Protein AF-A0A9E5NCC5-F1 (afdb_monomer_lite)

pLDDT: mean 87.46, std 14.11, range [35.31, 96.88]

Secondary structure (DSSP, 8-state):
--SS--SS---HHHHHHHHHHHHHHHHHHHHHHHHHHHHH-S---S--EEEEEETTEEEEEETTEEEEEEGGG--HHHHHHHHHS--

Radius of gyration: 14.02 Å; chains: 1; bounding box: 38×27×29 Å

Sequence (87 aa):
MVDYKAKMDMSREMAEMTAQFCATVTMMFNTLAGGYTQLSEMKWVPQQGWAYSGGEWTVAIGGNRGVF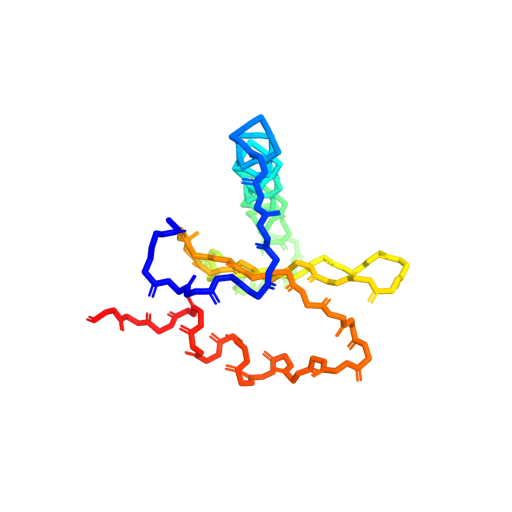VETAKADFNKLFEILVSPR

Structure (mmCIF, N/CA/C/O backbone):
data_AF-A0A9E5NCC5-F1
#
_entry.id   AF-A0A9E5NCC5-F1
#
loop_
_atom_site.group_PDB
_atom_site.id
_atom_site.type_symbol
_atom_site.label_atom_id
_atom_site.label_alt_id
_atom_site.label_comp_id
_atom_site.label_asym_id
_atom_site.label_entity_id
_atom_site.label_seq_id
_atom_site.pdbx_PDB_ins_code
_atom_site.Cartn_x
_atom_site.Cartn_y
_atom_site.Cartn_z
_atom_site.occupancy
_atom_site.B_iso_or_equiv
_atom_site.auth_seq_id
_atom_site.auth_comp_id
_atom_site.auth_asym_id
_atom_site.auth_atom_id
_atom_site.pdbx_PDB_model_num
ATOM 1 N N . MET A 1 1 ? -15.552 2.578 -4.258 1.00 39.56 1 MET A N 1
ATOM 2 C CA . MET A 1 1 ? -15.311 1.969 -2.933 1.00 39.56 1 MET A CA 1
ATOM 3 C C . MET A 1 1 ? -16.649 1.745 -2.202 1.00 39.56 1 MET A C 1
ATOM 5 O O . MET A 1 1 ? -16.772 2.118 -1.050 1.00 39.56 1 MET A O 1
ATOM 9 N N . VAL A 1 2 ? -17.669 1.182 -2.879 1.00 35.31 2 VAL A N 1
ATOM 10 C CA . VAL A 1 2 ? -19.078 1.214 -2.406 1.00 35.31 2 VAL A CA 1
ATOM 11 C C . VAL A 1 2 ? -19.631 -0.168 -2.002 1.00 35.31 2 VAL A C 1
ATOM 13 O O . VAL A 1 2 ? -20.618 -0.227 -1.288 1.00 35.31 2 VAL A O 1
ATOM 16 N N . ASP A 1 3 ? -18.958 -1.279 -2.330 1.00 37.31 3 ASP A N 1
ATOM 17 C CA . ASP A 1 3 ? -19.503 -2.637 -2.095 1.00 37.31 3 ASP A CA 1
ATOM 18 C C . ASP A 1 3 ? -18.767 -3.477 -1.037 1.00 37.31 3 ASP A C 1
ATOM 20 O O . ASP A 1 3 ? -18.956 -4.688 -0.947 1.00 37.31 3 ASP A O 1
ATOM 24 N N . TYR A 1 4 ? -17.937 -2.863 -0.195 1.00 44.31 4 TYR A N 1
ATOM 25 C CA . TYR A 1 4 ? -17.405 -3.533 0.993 1.00 44.31 4 TYR A CA 1
ATOM 26 C C . TYR A 1 4 ? -17.871 -2.748 2.210 1.00 44.31 4 TYR A C 1
ATOM 28 O O . TYR A 1 4 ? -17.504 -1.584 2.354 1.00 44.31 4 TYR A O 1
ATOM 36 N N . LYS A 1 5 ? -18.727 -3.356 3.046 1.00 47.91 5 LYS A N 1
ATOM 37 C CA . LYS A 1 5 ? -19.237 -2.743 4.281 1.00 47.91 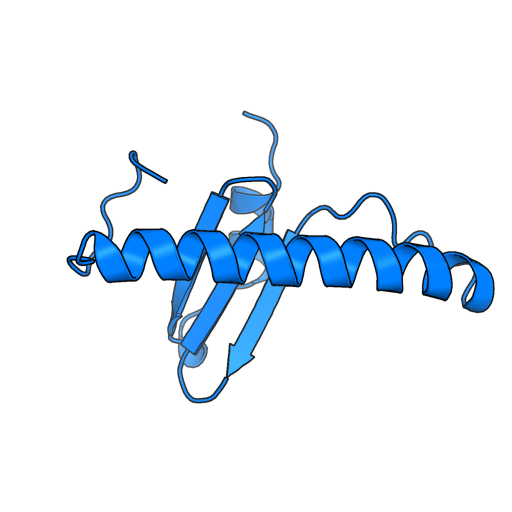5 LYS A CA 1
ATOM 38 C C . LYS A 1 5 ? -18.046 -2.349 5.155 1.00 47.91 5 LYS A C 1
ATOM 40 O O . LYS A 1 5 ? -17.469 -3.197 5.837 1.00 47.91 5 LYS A O 1
ATOM 45 N N . ALA A 1 6 ? -17.657 -1.079 5.111 1.00 54.97 6 ALA A N 1
ATOM 46 C CA . ALA A 1 6 ? -16.705 -0.534 6.057 1.00 54.97 6 ALA A CA 1
ATOM 47 C C . ALA A 1 6 ? -17.293 -0.733 7.462 1.00 54.97 6 ALA A C 1
ATOM 49 O O . ALA A 1 6 ? -18.468 -0.461 7.697 1.00 54.97 6 ALA A O 1
ATOM 50 N N . LYS A 1 7 ? -16.494 -1.259 8.397 1.00 61.50 7 LYS A N 1
ATOM 51 C CA . LYS A 1 7 ? -16.917 -1.389 9.803 1.00 61.50 7 LYS A CA 1
ATOM 52 C C . LYS A 1 7 ? -16.998 -0.034 10.515 1.00 61.50 7 LYS A C 1
ATOM 54 O O . LYS A 1 7 ? -17.499 0.029 11.631 1.00 61.50 7 LYS A O 1
ATOM 59 N N . MET A 1 8 ? -16.489 1.017 9.879 1.00 64.25 8 MET A N 1
ATOM 60 C CA . MET A 1 8 ? -16.537 2.393 10.346 1.00 64.25 8 MET A CA 1
ATOM 61 C C . MET A 1 8 ? -17.310 3.226 9.338 1.00 64.25 8 MET A C 1
ATOM 63 O O . MET A 1 8 ? -17.100 3.093 8.132 1.00 64.25 8 MET A O 1
ATOM 67 N N . ASP A 1 9 ? -18.182 4.081 9.853 1.00 73.25 9 ASP A N 1
ATOM 68 C CA . ASP A 1 9 ? -18.857 5.079 9.041 1.00 73.25 9 ASP A CA 1
ATOM 69 C C . ASP A 1 9 ? -17.839 6.159 8.648 1.00 73.25 9 ASP A C 1
ATOM 71 O O . ASP A 1 9 ? -17.096 6.660 9.497 1.00 73.25 9 ASP A O 1
ATOM 75 N N . MET A 1 10 ? -17.760 6.486 7.360 1.00 78.75 10 MET A N 1
ATOM 76 C CA . MET A 1 10 ? -16.908 7.565 6.858 1.00 78.75 10 MET A CA 1
ATOM 77 C C . MET A 1 10 ? -17.803 8.715 6.423 1.00 78.75 10 MET A C 1
ATOM 79 O O . MET A 1 10 ? -18.682 8.535 5.579 1.00 78.75 10 MET A O 1
ATOM 83 N N . SER A 1 11 ? -17.552 9.917 6.951 1.00 88.25 11 SER A N 1
ATOM 84 C CA . SER A 1 11 ? -18.217 11.109 6.428 1.00 88.25 11 SER A CA 1
ATOM 85 C C . SER A 1 11 ? -17.875 11.288 4.946 1.00 88.25 11 SER A C 1
ATOM 87 O O . SER A 1 11 ? -16.813 10.871 4.475 1.00 88.25 11 SER A O 1
ATOM 89 N N . ARG A 1 12 ? -18.767 11.939 4.194 1.00 86.50 12 ARG A N 1
ATOM 90 C CA . ARG A 1 12 ? -18.535 12.221 2.772 1.00 86.50 12 ARG A CA 1
ATOM 91 C C . ARG A 1 12 ? -17.235 12.996 2.542 1.00 86.50 12 ARG A C 1
ATOM 93 O O . ARG A 1 12 ? -16.469 12.636 1.657 1.00 86.50 12 ARG A O 1
ATOM 100 N N . GLU A 1 13 ? -16.982 14.012 3.361 1.00 90.06 13 GLU A N 1
ATOM 101 C CA . GLU A 1 13 ? -15.753 14.810 3.309 1.00 90.06 13 GLU A CA 1
ATOM 102 C C . GLU A 1 13 ? -14.510 13.939 3.532 1.00 90.06 13 GLU A C 1
ATOM 104 O O . GLU A 1 13 ? -13.546 14.018 2.771 1.00 90.06 13 GLU A O 1
ATOM 109 N N . MET A 1 14 ? -14.553 13.039 4.521 1.00 88.12 14 MET A N 1
ATOM 110 C CA . MET A 1 14 ? -13.460 12.104 4.769 1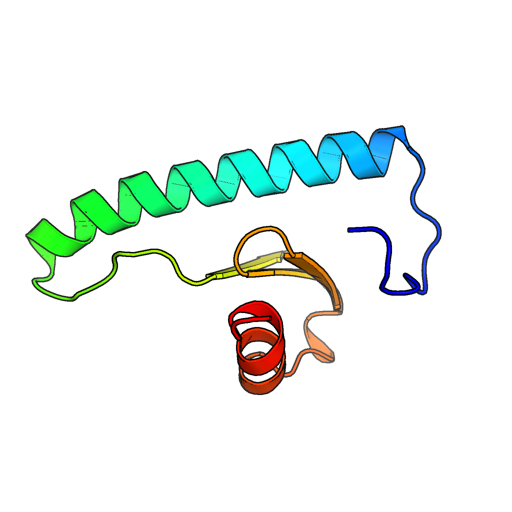.00 88.12 14 MET A CA 1
ATOM 111 C C . MET A 1 14 ? -13.258 11.162 3.578 1.00 88.12 14 MET A C 1
ATOM 113 O O . MET A 1 14 ? -12.124 10.948 3.166 1.00 88.12 14 MET A O 1
ATOM 117 N N . ALA A 1 15 ? -14.331 10.639 2.981 1.00 86.81 15 ALA A N 1
ATOM 118 C CA . ALA A 1 15 ? -14.245 9.772 1.807 1.00 86.81 15 ALA A CA 1
ATOM 119 C C . ALA A 1 15 ? -13.639 10.489 0.586 1.00 86.81 15 ALA A C 1
ATOM 121 O O . ALA A 1 15 ? -12.803 9.914 -0.114 1.00 86.81 15 ALA A O 1
ATOM 122 N N . GLU A 1 16 ? -14.022 11.745 0.347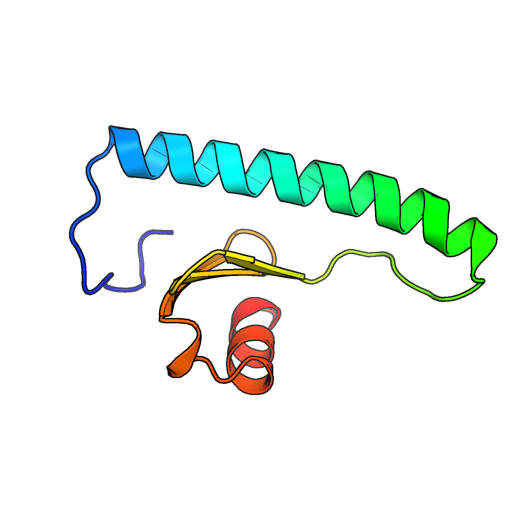 1.00 89.75 16 GLU A N 1
ATOM 123 C CA . GLU A 1 16 ? -13.479 12.577 -0.732 1.00 89.75 16 GLU A CA 1
ATOM 124 C C . GLU A 1 16 ? -11.984 12.862 -0.512 1.00 89.75 16 GLU A C 1
ATOM 126 O O . GLU A 1 16 ? -11.173 12.638 -1.416 1.00 89.75 16 GLU A O 1
ATOM 131 N N . MET A 1 17 ? -11.594 13.244 0.707 1.00 91.50 17 MET A N 1
ATOM 132 C CA . MET A 1 17 ? -10.189 13.447 1.075 1.00 91.50 17 MET A CA 1
ATOM 133 C C . MET A 1 17 ? -9.368 12.155 0.981 1.00 91.50 17 MET A C 1
ATOM 135 O O . MET A 1 17 ? -8.254 12.163 0.457 1.00 91.50 17 MET A O 1
ATOM 139 N N . THR A 1 18 ? -9.915 11.019 1.420 1.00 90.12 18 THR A N 1
ATOM 140 C CA . THR A 1 18 ? -9.279 9.703 1.281 1.00 90.12 18 THR A CA 1
ATOM 141 C C . THR A 1 18 ? -9.047 9.349 -0.185 1.00 90.12 18 THR A C 1
ATOM 143 O O . THR A 1 18 ? -7.969 8.862 -0.530 1.00 90.12 18 THR A O 1
ATOM 146 N N . ALA A 1 19 ? -10.018 9.607 -1.064 1.00 89.38 19 ALA A N 1
ATOM 147 C CA . ALA A 1 19 ? -9.861 9.357 -2.493 1.00 89.38 19 ALA A CA 1
ATOM 148 C C . ALA A 1 19 ? -8.740 10.218 -3.099 1.00 89.38 19 ALA A C 1
ATOM 150 O O . ALA A 1 19 ? -7.891 9.690 -3.820 1.00 89.38 19 ALA A O 1
ATOM 151 N N . GLN A 1 20 ? -8.687 11.511 -2.760 1.00 92.50 20 GLN A N 1
ATOM 152 C CA . GLN A 1 20 ? -7.623 12.417 -3.211 1.00 92.50 20 GLN A CA 1
ATOM 153 C C . GLN A 1 20 ? -6.243 11.993 -2.696 1.00 92.50 20 GLN A C 1
ATOM 155 O O . GLN A 1 20 ? -5.278 11.957 -3.466 1.00 92.50 20 GLN A O 1
ATOM 160 N N . PHE A 1 21 ? -6.151 11.614 -1.420 1.00 91.88 21 PHE A N 1
ATOM 161 C CA . PHE A 1 21 ? -4.933 11.074 -0.821 1.00 91.88 21 PHE A CA 1
ATOM 162 C C . PHE A 1 21 ? -4.444 9.837 -1.590 1.00 91.88 21 PHE A C 1
ATOM 164 O O . PHE A 1 21 ? -3.297 9.794 -2.039 1.00 91.88 21 PHE A O 1
ATOM 171 N N . CYS A 1 22 ? -5.327 8.859 -1.824 1.00 92.69 22 CYS A N 1
ATOM 172 C CA . CYS A 1 22 ? -4.971 7.622 -2.521 1.00 92.69 22 CYS A CA 1
ATOM 173 C C . CYS A 1 22 ? -4.536 7.883 -3.970 1.00 92.69 22 CYS A C 1
ATOM 175 O O . CYS A 1 22 ? -3.559 7.290 -4.433 1.00 92.69 22 CYS A O 1
ATOM 177 N N . ALA A 1 23 ? -5.225 8.779 -4.682 1.00 92.44 23 ALA A N 1
ATOM 178 C CA . ALA A 1 23 ? -4.874 9.153 -6.049 1.00 92.44 23 ALA A CA 1
ATOM 179 C C . ALA A 1 23 ? -3.488 9.814 -6.120 1.00 92.44 23 ALA A C 1
ATOM 181 O O . ALA A 1 23 ? -2.672 9.452 -6.969 1.00 92.44 23 ALA A O 1
ATOM 182 N N . THR A 1 24 ? -3.195 10.724 -5.188 1.00 95.69 24 THR A N 1
ATOM 183 C CA . THR A 1 24 ? -1.913 11.440 -5.125 1.00 95.69 24 THR A CA 1
ATOM 184 C C . THR A 1 24 ? -0.747 10.482 -4.872 1.00 95.69 24 THR A C 1
ATOM 186 O O . THR A 1 24 ? 0.237 10.499 -5.610 1.00 95.69 24 THR A O 1
ATOM 189 N N . VAL A 1 25 ? -0.866 9.586 -3.884 1.00 95.38 25 VAL A N 1
ATOM 190 C CA . VAL A 1 25 ? 0.189 8.603 -3.573 1.00 95.38 25 VAL A CA 1
ATOM 191 C C . VAL A 1 25 ? 0.377 7.600 -4.717 1.00 95.38 25 VAL A C 1
ATOM 193 O O . VAL A 1 25 ? 1.507 7.268 -5.071 1.00 95.38 25 VAL A O 1
ATOM 196 N N . THR A 1 26 ? -0.713 7.170 -5.359 1.00 94.62 26 THR A N 1
ATOM 197 C CA . THR A 1 26 ? -0.662 6.298 -6.546 1.00 94.62 26 THR A CA 1
ATOM 198 C C . THR A 1 26 ? 0.117 6.962 -7.684 1.00 94.62 26 THR A C 1
ATOM 200 O O . THR A 1 26 ? 1.012 6.351 -8.266 1.00 94.62 26 THR A O 1
ATOM 203 N N . MET A 1 27 ? -0.164 8.234 -7.977 1.00 95.12 27 MET A N 1
ATOM 204 C CA . MET A 1 27 ? 0.568 8.992 -8.995 1.00 95.12 27 MET A CA 1
ATOM 205 C C . MET A 1 27 ? 2.055 9.125 -8.645 1.00 95.12 27 MET A C 1
ATOM 207 O O . MET A 1 27 ? 2.909 8.864 -9.492 1.00 95.12 27 MET A O 1
ATOM 211 N N . MET A 1 28 ? 2.370 9.468 -7.393 1.00 96.19 28 MET A N 1
ATOM 212 C CA . MET A 1 28 ? 3.749 9.588 -6.917 1.00 96.19 28 MET A CA 1
ATOM 213 C C . MET A 1 28 ? 4.528 8.280 -7.102 1.00 96.19 28 MET A C 1
ATOM 215 O O . MET A 1 28 ? 5.641 8.296 -7.628 1.00 96.19 28 MET A O 1
ATOM 219 N N . PHE A 1 29 ? 3.944 7.139 -6.727 1.00 95.62 29 PHE A N 1
ATOM 220 C CA . PHE A 1 29 ? 4.604 5.848 -6.900 1.00 95.62 29 PHE A CA 1
ATOM 221 C C . PHE A 1 29 ? 4.800 5.462 -8.364 1.00 95.62 29 PHE A C 1
ATOM 223 O O . PHE A 1 29 ? 5.851 4.913 -8.675 1.00 95.62 29 PHE A O 1
ATOM 230 N N . ASN A 1 30 ? 3.873 5.781 -9.274 1.00 94.19 30 ASN A N 1
ATOM 231 C CA . ASN A 1 30 ? 4.099 5.550 -10.706 1.00 94.19 30 ASN A CA 1
ATOM 232 C C . ASN A 1 30 ? 5.328 6.315 -11.220 1.00 94.19 30 ASN A C 1
ATOM 234 O O . ASN A 1 30 ? 6.165 5.741 -11.918 1.00 94.19 30 ASN A O 1
ATOM 238 N N . THR A 1 31 ? 5.477 7.581 -10.824 1.00 95.19 31 THR A N 1
ATOM 239 C CA . THR A 1 31 ? 6.640 8.401 -11.191 1.00 95.19 31 THR A CA 1
ATOM 240 C C . THR A 1 31 ? 7.937 7.817 -10.630 1.00 95.19 31 THR A C 1
ATOM 242 O O . THR A 1 31 ? 8.899 7.610 -11.373 1.00 95.19 31 THR A O 1
ATOM 245 N N . LEU A 1 32 ? 7.967 7.511 -9.329 1.00 95.94 32 LEU A N 1
ATOM 246 C CA . LEU A 1 32 ? 9.161 6.973 -8.671 1.00 95.94 32 LEU A CA 1
ATOM 247 C C . LEU A 1 32 ? 9.529 5.581 -9.203 1.00 95.94 32 LEU A C 1
ATOM 249 O O . LEU A 1 32 ? 10.703 5.324 -9.454 1.00 95.94 32 LEU A O 1
ATOM 253 N N . ALA A 1 33 ? 8.546 4.709 -9.440 1.00 95.38 33 ALA A N 1
ATOM 254 C CA . ALA A 1 33 ? 8.764 3.378 -10.003 1.00 95.38 33 ALA A CA 1
ATOM 255 C C . ALA A 1 33 ? 9.339 3.448 -11.424 1.00 95.38 33 ALA A C 1
ATOM 257 O O . ALA A 1 33 ? 10.260 2.695 -11.746 1.00 95.38 33 ALA A O 1
ATOM 258 N N . GLY A 1 34 ? 8.853 4.369 -12.263 1.00 93.50 34 GLY A N 1
ATOM 259 C CA . GLY A 1 34 ? 9.393 4.586 -13.607 1.00 93.50 34 GLY A CA 1
ATOM 260 C C . GLY A 1 34 ? 10.848 5.068 -13.594 1.00 93.50 34 GLY A C 1
ATOM 261 O O . GLY A 1 34 ? 11.670 4.575 -14.368 1.00 93.50 34 GLY A O 1
ATOM 262 N N . GLY A 1 35 ? 11.192 5.987 -12.686 1.00 94.31 35 GLY A N 1
ATOM 263 C CA . GLY A 1 35 ? 12.574 6.439 -12.501 1.00 94.31 35 GLY A CA 1
ATOM 264 C C . GLY A 1 35 ? 13.484 5.340 -11.945 1.00 94.31 35 GLY A C 1
ATOM 265 O O . GLY A 1 35 ? 14.563 5.089 -12.475 1.00 94.31 35 GLY A O 1
ATOM 266 N N . TYR A 1 36 ? 13.033 4.629 -10.911 1.00 95.06 36 TYR A N 1
ATOM 267 C CA . TYR A 1 36 ? 13.837 3.612 -10.233 1.00 95.06 36 TYR A CA 1
ATOM 268 C C . TYR A 1 36 ? 14.013 2.328 -11.055 1.00 95.06 36 TYR A C 1
ATOM 270 O O . TYR A 1 36 ? 15.044 1.667 -10.937 1.00 95.06 36 TYR A O 1
ATOM 278 N N . THR A 1 37 ? 13.069 2.001 -11.946 1.00 95.12 37 THR A N 1
ATOM 279 C CA . THR A 1 37 ? 13.220 0.916 -12.939 1.00 95.12 37 THR A CA 1
ATOM 280 C C . THR A 1 37 ? 14.467 1.122 -13.802 1.00 95.12 37 THR A C 1
ATOM 282 O O . THR A 1 37 ? 15.199 0.171 -14.051 1.00 95.12 37 THR A O 1
ATOM 285 N N . GLN A 1 38 ? 14.754 2.362 -14.212 1.00 90.62 38 GLN A N 1
ATOM 286 C CA . GLN A 1 38 ? 15.929 2.673 -15.037 1.00 90.62 38 GLN A CA 1
ATOM 287 C C . GLN A 1 38 ? 17.247 2.523 -14.267 1.00 90.62 38 GLN A C 1
ATOM 289 O O . GLN A 1 38 ? 18.258 2.172 -14.860 1.00 90.62 38 GLN A O 1
ATOM 294 N N . LEU A 1 39 ? 17.237 2.786 -12.955 1.00 94.44 39 LEU A N 1
ATOM 295 C CA . LEU A 1 39 ? 18.430 2.719 -12.106 1.00 94.44 39 LEU A CA 1
ATOM 296 C C . LEU A 1 39 ? 18.724 1.309 -11.589 1.00 94.44 39 LEU A C 1
ATOM 298 O O . LEU A 1 39 ? 19.882 0.942 -11.430 1.00 94.44 39 LEU A O 1
ATOM 302 N N . SER A 1 40 ? 17.677 0.551 -11.263 1.00 95.50 40 SER A N 1
ATOM 303 C CA . SER A 1 40 ? 17.798 -0.766 -10.626 1.00 95.50 40 SER A CA 1
ATOM 304 C C . SER A 1 40 ? 17.734 -1.935 -11.607 1.00 95.50 40 SER A C 1
ATOM 306 O O . SER A 1 40 ? 17.979 -3.063 -11.195 1.00 95.50 40 SER A O 1
ATOM 308 N N . GLU A 1 41 ? 17.333 -1.694 -12.862 1.00 93.00 41 GLU A N 1
ATOM 309 C CA . GLU A 1 41 ? 17.023 -2.714 -13.884 1.00 93.00 41 GLU A CA 1
ATOM 310 C C . GLU A 1 41 ? 15.908 -3.707 -13.487 1.00 93.00 41 GLU A C 1
ATOM 312 O O . GLU A 1 41 ? 15.561 -4.629 -14.230 1.00 93.00 41 GLU A O 1
ATOM 317 N N . MET A 1 42 ? 15.283 -3.506 -12.326 1.00 95.25 42 MET A N 1
ATOM 318 C CA . MET A 1 42 ? 14.151 -4.288 -11.847 1.00 95.25 42 MET A CA 1
ATOM 319 C C . MET A 1 42 ? 12.842 -3.773 -12.453 1.00 95.25 42 MET A C 1
ATOM 321 O O . MET A 1 42 ? 12.651 -2.575 -12.657 1.00 95.25 42 MET A O 1
ATOM 325 N N . LYS A 1 43 ? 11.884 -4.677 -12.678 1.00 93.31 43 LYS A N 1
ATOM 326 C CA . LYS A 1 43 ? 10.561 -4.334 -13.219 1.00 93.31 43 LYS A CA 1
ATOM 327 C C . LYS A 1 43 ? 9.622 -3.844 -12.113 1.00 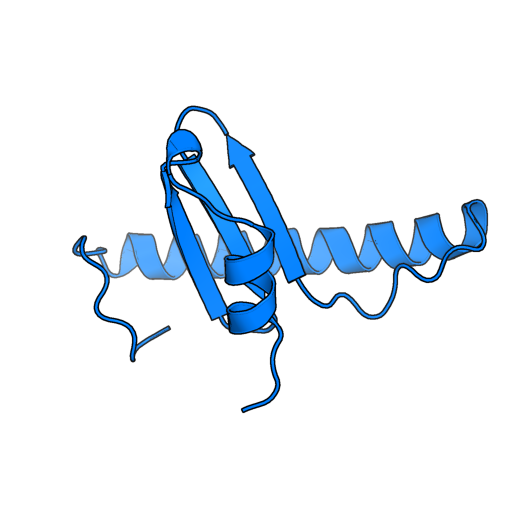93.31 43 LYS A C 1
ATOM 329 O O . LYS A 1 43 ? 8.873 -4.636 -11.549 1.00 93.31 43 LYS A O 1
ATOM 334 N N . TRP A 1 44 ? 9.652 -2.544 -11.823 1.00 93.19 44 TRP A N 1
ATOM 335 C CA . TRP A 1 44 ? 8.746 -1.916 -10.846 1.00 93.19 44 TRP A CA 1
ATOM 336 C C . TRP A 1 44 ? 7.425 -1.425 -11.449 1.00 93.19 44 TRP A C 1
ATOM 338 O O . TRP A 1 44 ? 6.489 -1.118 -10.714 1.00 93.19 44 TRP A O 1
ATOM 348 N N . VAL A 1 45 ? 7.342 -1.347 -12.779 1.00 93.88 45 VAL A N 1
ATOM 349 C CA . VAL A 1 45 ? 6.133 -0.967 -13.520 1.00 93.88 45 VAL A CA 1
ATOM 350 C C . VAL A 1 45 ? 5.582 -2.156 -14.327 1.00 93.88 45 VAL A C 1
ATOM 352 O O . VAL A 1 45 ? 6.374 -2.961 -14.826 1.00 93.88 45 VAL A O 1
ATOM 355 N N . PRO A 1 46 ? 4.248 -2.273 -14.497 1.00 92.75 46 PRO A N 1
ATOM 356 C CA . PRO A 1 46 ? 3.211 -1.367 -13.993 1.00 92.75 46 PRO A CA 1
ATOM 357 C C . PRO A 1 46 ? 2.983 -1.504 -12.481 1.00 92.75 46 PRO A C 1
ATOM 359 O O . PRO A 1 46 ? 3.175 -2.572 -11.900 1.00 92.75 46 PRO A O 1
ATOM 362 N N . GLN A 1 47 ? 2.535 -0.420 -11.847 1.00 92.56 47 GLN A N 1
ATOM 363 C CA . GLN A 1 47 ? 2.126 -0.450 -10.448 1.00 92.56 47 GLN A CA 1
ATOM 364 C C . GLN A 1 47 ? 0.895 -1.351 -10.274 1.00 92.56 47 GLN A C 1
ATOM 366 O O . GLN A 1 47 ? -0.140 -1.115 -10.893 1.00 92.56 47 GLN A O 1
ATOM 371 N N . GLN A 1 48 ? 0.991 -2.353 -9.397 1.00 92.06 48 GLN A N 1
ATOM 372 C CA . GLN A 1 48 ? -0.135 -3.242 -9.071 1.00 92.06 48 GLN A CA 1
ATOM 373 C C . GLN A 1 48 ? -0.894 -2.782 -7.820 1.00 92.06 48 GLN A C 1
ATOM 375 O O . GLN A 1 48 ? -2.124 -2.768 -7.785 1.00 92.06 48 GLN A O 1
ATOM 380 N N . GLY A 1 49 ? -0.154 -2.356 -6.800 1.00 93.19 49 GLY A N 1
ATOM 381 C CA . GLY A 1 49 ? -0.690 -1.889 -5.532 1.00 93.19 49 GLY A CA 1
ATOM 382 C C . GLY A 1 49 ? 0.415 -1.356 -4.630 1.00 93.19 49 GLY A C 1
ATOM 383 O O . GLY A 1 49 ? 1.598 -1.456 -4.955 1.00 93.19 49 GLY A O 1
ATOM 384 N N . TRP A 1 50 ? 0.027 -0.752 -3.516 1.00 94.81 50 TRP A N 1
ATOM 385 C CA . TRP A 1 50 ? 0.948 -0.220 -2.517 1.00 94.81 50 TRP A CA 1
ATOM 386 C C . TRP A 1 50 ? 0.299 -0.210 -1.138 1.00 94.81 50 TRP A C 1
ATOM 388 O O . TRP A 1 50 ? -0.925 -0.222 -1.017 1.00 94.81 50 TRP A O 1
ATOM 398 N N . ALA A 1 51 ? 1.122 -0.187 -0.094 1.00 96.00 51 ALA A N 1
ATOM 399 C CA . ALA A 1 51 ? 0.672 0.023 1.272 1.00 96.00 51 ALA A CA 1
ATOM 400 C C . ALA A 1 51 ? 1.491 1.139 1.921 1.00 96.00 51 ALA A C 1
ATOM 402 O O . ALA A 1 51 ? 2.697 1.241 1.701 1.00 96.00 51 ALA A O 1
ATOM 403 N N . TYR A 1 52 ? 0.824 1.973 2.710 1.00 94.88 52 TYR A N 1
ATOM 404 C CA . TYR A 1 52 ? 1.451 2.958 3.581 1.00 94.88 52 TYR A CA 1
ATOM 405 C C . TYR A 1 52 ? 1.037 2.675 5.020 1.00 94.88 52 TYR A C 1
ATOM 407 O O . TYR A 1 52 ? -0.158 2.652 5.321 1.00 94.88 52 TYR A O 1
ATOM 415 N N . SER A 1 53 ? 2.025 2.501 5.893 1.00 95.56 53 SER A N 1
ATOM 416 C CA . SER A 1 53 ? 1.837 2.286 7.326 1.00 95.56 53 SER A CA 1
ATOM 417 C C . SER A 1 53 ? 2.334 3.502 8.102 1.00 95.56 53 SER A C 1
ATOM 419 O O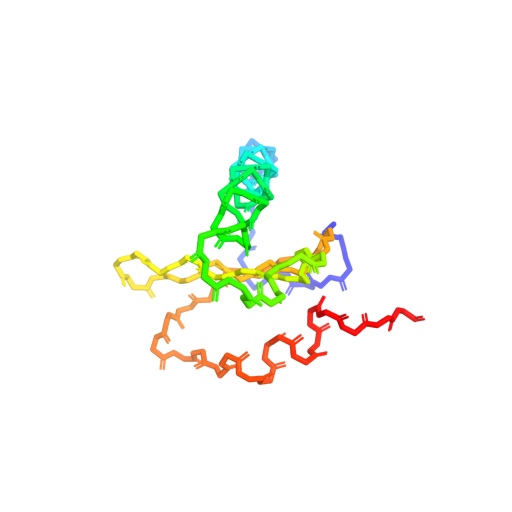 . SER A 1 53 ? 3.478 3.924 7.932 1.00 95.56 53 SER A O 1
ATOM 421 N N . GLY A 1 54 ? 1.485 4.046 8.971 1.00 94.31 54 GLY A N 1
ATOM 422 C CA . GLY A 1 54 ? 1.802 5.183 9.830 1.00 94.31 54 GLY A CA 1
ATOM 423 C C . GLY A 1 54 ? 1.075 5.066 11.167 1.00 94.31 54 GLY A C 1
ATOM 424 O O . GLY A 1 54 ? -0.144 4.904 11.207 1.00 94.31 54 GLY A O 1
ATOM 425 N N . GLY A 1 55 ? 1.824 5.130 12.271 1.00 95.81 55 GLY A N 1
ATOM 426 C CA . GLY A 1 55 ? 1.277 4.841 13.597 1.00 95.81 55 GLY A CA 1
ATOM 427 C C . GLY A 1 55 ? 0.663 3.437 13.650 1.00 95.81 55 GLY A C 1
ATOM 428 O O . GLY A 1 55 ? 1.297 2.458 13.261 1.00 95.81 55 GLY A O 1
ATOM 429 N N . GLU A 1 56 ? -0.584 3.342 14.104 1.00 96.88 56 GLU A N 1
ATOM 430 C CA . GLU A 1 56 ? -1.307 2.070 14.260 1.00 96.88 56 GLU A CA 1
ATOM 431 C C . GLU A 1 56 ? -2.022 1.599 12.986 1.00 96.88 56 GLU A C 1
ATOM 433 O O . GLU A 1 56 ? -2.524 0.475 12.942 1.00 96.88 56 GLU A O 1
ATOM 438 N N . TRP A 1 57 ? -2.066 2.427 11.940 1.00 95.06 57 TRP A N 1
ATOM 439 C CA . TRP A 1 57 ? -2.899 2.195 10.762 1.00 95.06 57 TRP A CA 1
ATOM 440 C C . TRP A 1 57 ? -2.077 1.961 9.503 1.00 95.06 57 TRP A C 1
ATOM 442 O O . TRP A 1 57 ? -1.010 2.541 9.298 1.00 95.06 57 TRP A O 1
ATOM 452 N N . THR A 1 58 ? -2.619 1.122 8.628 1.00 95.44 58 THR A N 1
ATOM 453 C CA . THR A 1 58 ? -2.138 0.934 7.268 1.00 95.44 58 THR A CA 1
ATOM 454 C C . THR A 1 58 ? -3.272 1.148 6.287 1.00 95.44 58 THR A C 1
ATOM 456 O O . THR A 1 58 ? -4.370 0.624 6.467 1.00 95.44 58 THR A O 1
ATOM 459 N N . VAL A 1 59 ? -2.986 1.878 5.216 1.00 94.06 59 VAL A N 1
ATOM 460 C CA . VAL A 1 59 ? -3.811 1.891 4.011 1.00 94.06 59 VAL A CA 1
ATOM 461 C C . VAL A 1 59 ? -3.135 1.037 2.948 1.00 94.06 59 VAL A C 1
ATOM 463 O O . VAL A 1 59 ? -1.953 1.224 2.670 1.00 94.06 59 VAL A O 1
ATOM 466 N N . ALA A 1 60 ? -3.874 0.093 2.371 1.00 95.38 60 ALA A N 1
ATOM 467 C CA . ALA A 1 60 ? -3.419 -0.756 1.274 1.00 95.38 60 ALA A CA 1
ATOM 468 C C . ALA A 1 60 ? -4.331 -0.557 0.062 1.00 95.38 60 ALA A C 1
ATOM 470 O O . ALA A 1 60 ? -5.551 -0.668 0.188 1.00 95.38 60 ALA A O 1
ATOM 471 N N . ILE A 1 61 ? -3.739 -0.261 -1.094 1.00 94.19 61 ILE A N 1
ATOM 472 C CA . ILE A 1 61 ? -4.416 0.072 -2.351 1.00 94.19 61 ILE A CA 1
ATOM 473 C C . ILE A 1 61 ? -4.018 -0.928 -3.439 1.00 94.19 61 ILE A C 1
ATOM 475 O O . ILE A 1 61 ? -2.842 -1.257 -3.580 1.00 94.19 61 ILE A O 1
ATOM 479 N N . GLY A 1 62 ? -4.991 -1.363 -4.239 1.00 92.12 62 GLY A N 1
ATOM 480 C CA . GLY A 1 62 ? -4.795 -2.113 -5.483 1.00 92.12 62 GLY A CA 1
ATOM 481 C C . GLY A 1 62 ? -5.765 -1.611 -6.551 1.00 92.12 62 GLY A C 1
ATOM 482 O O . GLY A 1 62 ? -6.981 -1.586 -6.338 1.00 92.12 62 GLY A O 1
ATOM 483 N N . GLY A 1 63 ? -5.236 -1.138 -7.681 1.00 82.62 63 GLY A N 1
ATOM 484 C CA . GLY A 1 63 ? -6.031 -0.454 -8.705 1.00 82.62 63 GLY A CA 1
ATOM 485 C C . GLY A 1 63 ? -6.858 0.708 -8.130 1.00 82.62 63 GLY A C 1
ATOM 486 O O . GLY A 1 63 ? -6.314 1.670 -7.597 1.00 82.62 63 GLY A O 1
ATOM 487 N N . ASN A 1 64 ? -8.189 0.615 -8.226 1.00 83.06 64 ASN A N 1
ATOM 488 C CA . ASN A 1 64 ? -9.141 1.598 -7.686 1.00 83.06 64 ASN A CA 1
ATOM 489 C C . ASN A 1 64 ? -9.809 1.159 -6.364 1.00 83.06 64 ASN A C 1
ATOM 491 O O . ASN A 1 64 ? -10.846 1.708 -5.969 1.00 83.06 64 ASN A O 1
ATOM 495 N N . ARG A 1 65 ? -9.257 0.138 -5.701 1.00 87.69 65 ARG A N 1
ATOM 496 C CA . ARG A 1 65 ? -9.752 -0.427 -4.441 1.00 87.69 65 ARG A CA 1
ATOM 497 C C . ARG A 1 65 ? -8.736 -0.181 -3.339 1.00 87.69 65 ARG A C 1
ATOM 499 O O . ARG A 1 65 ? -7.535 -0.146 -3.585 1.00 87.69 65 ARG A O 1
ATOM 506 N N . GLY A 1 66 ? -9.226 -0.053 -2.115 1.00 89.00 66 GLY A N 1
ATOM 507 C CA . GLY A 1 66 ? -8.369 0.164 -0.967 1.00 89.00 66 GLY A CA 1
ATOM 508 C C . GLY A 1 66 ? -9.052 -0.168 0.341 1.00 89.00 66 GLY A C 1
ATOM 509 O O . GLY A 1 66 ? -10.281 -0.156 0.416 1.00 89.00 66 GLY A O 1
ATOM 510 N N . VAL A 1 67 ? -8.246 -0.460 1.355 1.00 90.62 67 VAL A N 1
ATOM 511 C CA . VAL A 1 67 ? -8.705 -0.693 2.725 1.00 90.62 67 VAL A CA 1
ATOM 512 C C . VAL A 1 67 ? -7.799 0.023 3.716 1.00 90.62 67 VAL A C 1
ATOM 514 O O . VAL A 1 67 ? -6.588 0.098 3.516 1.00 90.62 67 VAL A O 1
ATOM 517 N N . PHE A 1 68 ? -8.402 0.515 4.796 1.00 90.94 68 PHE A N 1
ATOM 518 C CA . PHE A 1 68 ? -7.708 0.988 5.988 1.00 90.94 68 PHE A CA 1
ATOM 519 C C . PHE A 1 68 ? -7.847 -0.089 7.060 1.00 90.94 68 PHE A C 1
ATOM 521 O O . PHE A 1 68 ? -8.953 -0.559 7.334 1.00 90.94 68 PHE A O 1
ATOM 528 N N . VAL A 1 69 ? -6.725 -0.517 7.626 1.00 91.62 69 VAL A N 1
ATOM 529 C CA . VAL A 1 69 ? -6.656 -1.616 8.590 1.00 91.62 69 VAL A CA 1
ATOM 530 C C . VAL A 1 69 ? -5.705 -1.257 9.723 1.00 91.62 69 VAL A C 1
ATOM 532 O O . VAL A 1 69 ? -4.733 -0.532 9.516 1.00 91.62 69 VAL A O 1
ATOM 535 N N . GLU A 1 70 ? -5.959 -1.784 10.917 1.00 93.94 70 GLU A N 1
ATOM 536 C CA . GLU A 1 70 ? -4.959 -1.764 11.984 1.00 93.94 70 GLU A CA 1
ATOM 537 C C . GLU A 1 70 ? -3.747 -2.581 11.526 1.00 93.94 70 GLU A C 1
ATOM 539 O O . GLU A 1 70 ? -3.874 -3.764 11.196 1.00 93.94 70 GLU A O 1
ATOM 544 N N . THR A 1 71 ? -2.569 -1.962 11.512 1.00 95.00 71 THR A N 1
ATOM 545 C CA . THR A 1 71 ? -1.332 -2.560 10.991 1.00 95.00 71 THR A CA 1
ATOM 546 C C . THR A 1 71 ? -1.015 -3.881 11.685 1.00 95.00 71 THR A C 1
ATOM 548 O O . THR A 1 71 ? -0.659 -4.855 11.029 1.00 95.00 71 THR A O 1
ATOM 551 N N . ALA A 1 72 ? -1.228 -3.953 13.003 1.00 95.69 72 ALA A N 1
ATOM 552 C CA . ALA A 1 72 ? -0.979 -5.154 13.802 1.00 95.69 72 ALA A CA 1
ATOM 553 C C . ALA A 1 72 ? -1.876 -6.352 13.428 1.00 95.69 72 ALA A C 1
ATOM 555 O O . ALA A 1 72 ? -1.572 -7.484 13.799 1.00 95.69 72 ALA A O 1
ATOM 556 N N . LYS A 1 73 ? -2.982 -6.118 12.711 1.00 93.00 73 LYS A N 1
ATOM 557 C CA . LYS A 1 73 ? -3.948 -7.145 12.293 1.00 93.00 73 LYS A CA 1
ATOM 558 C C . LYS A 1 73 ? -3.853 -7.473 10.799 1.00 93.00 73 LYS A C 1
ATOM 560 O O . LYS A 1 73 ? -4.625 -8.300 10.315 1.00 93.00 73 LYS A O 1
ATOM 565 N N . ALA A 1 74 ? -2.965 -6.811 10.057 1.00 93.19 74 ALA A N 1
ATOM 566 C CA . ALA A 1 74 ? -2.887 -6.932 8.608 1.00 93.19 74 ALA A CA 1
ATOM 567 C C . ALA A 1 74 ? -2.076 -8.165 8.169 1.00 93.19 74 ALA A C 1
ATOM 569 O O . ALA A 1 74 ? -0.934 -8.353 8.581 1.00 93.19 74 ALA A O 1
ATOM 570 N N . ASP A 1 75 ? -2.646 -8.965 7.266 1.00 94.75 75 ASP A N 1
ATOM 571 C CA . ASP A 1 75 ? -1.919 -9.966 6.475 1.00 94.75 75 ASP A CA 1
ATOM 572 C C . ASP A 1 75 ? -1.739 -9.411 5.057 1.00 94.75 75 ASP A C 1
ATOM 574 O O . ASP A 1 75 ? -2.656 -9.461 4.235 1.00 94.75 75 ASP A O 1
ATOM 578 N N . PHE A 1 76 ? -0.577 -8.815 4.782 1.00 93.12 76 PHE A N 1
ATOM 579 C CA . PHE A 1 76 ? -0.335 -8.095 3.529 1.00 93.12 76 PHE A CA 1
ATOM 580 C C . PHE A 1 76 ? -0.364 -8.987 2.293 1.00 93.12 76 PHE A C 1
ATOM 582 O O . PHE A 1 76 ? -0.838 -8.545 1.249 1.00 93.12 76 PHE A O 1
ATOM 589 N N . ASN A 1 77 ? 0.077 -10.240 2.408 1.00 93.56 77 ASN A N 1
ATOM 590 C CA . ASN A 1 77 ? 0.052 -11.166 1.280 1.00 93.56 77 ASN A CA 1
ATOM 591 C C . ASN A 1 77 ? -1.394 -11.439 0.857 1.00 93.56 77 ASN A C 1
ATOM 593 O O . ASN A 1 77 ? -1.736 -11.246 -0.309 1.00 93.56 77 ASN A O 1
ATOM 597 N N . LYS A 1 78 ? -2.266 -11.778 1.817 1.00 92.19 78 LYS A N 1
ATOM 598 C CA . LYS A 1 78 ? -3.698 -11.973 1.538 1.00 92.19 78 LYS A CA 1
ATOM 599 C C . LYS A 1 78 ? -4.382 -10.690 1.079 1.00 92.19 78 LYS A C 1
ATOM 601 O O . LYS A 1 78 ? -5.234 -10.723 0.196 1.00 92.19 78 LYS A O 1
ATOM 606 N N . LEU A 1 79 ? -4.027 -9.550 1.675 1.00 91.69 79 LEU A N 1
ATOM 607 C CA . LEU A 1 79 ? -4.584 -8.259 1.277 1.00 91.69 79 LEU A CA 1
ATOM 608 C C . LEU A 1 79 ? -4.273 -7.955 -0.188 1.00 91.69 79 LEU A C 1
ATOM 610 O O . LEU A 1 79 ? -5.189 -7.626 -0.938 1.00 91.69 79 LEU A O 1
ATOM 614 N N . PHE A 1 80 ? -3.016 -8.091 -0.614 1.00 92.81 80 PHE A N 1
ATOM 615 C CA . PHE A 1 80 ? -2.653 -7.810 -1.998 1.00 92.81 80 PHE A CA 1
ATOM 616 C C . PHE A 1 80 ? -3.217 -8.838 -2.972 1.00 92.81 80 PHE A C 1
ATOM 618 O O . PHE A 1 80 ? -3.693 -8.419 -4.019 1.00 92.81 80 PHE A O 1
ATOM 625 N N . GLU A 1 81 ? -3.287 -10.123 -2.618 1.00 91.38 81 GLU A N 1
ATOM 626 C CA . GLU A 1 81 ? -3.972 -11.142 -3.430 1.00 91.38 81 GLU A CA 1
ATOM 627 C C . GLU A 1 81 ? -5.415 -10.724 -3.780 1.00 91.38 81 GLU A C 1
ATOM 629 O O . GLU A 1 81 ? -5.848 -10.821 -4.930 1.00 91.38 81 GLU A O 1
ATOM 634 N N . ILE A 1 82 ? -6.147 -10.168 -2.811 1.00 90.00 82 ILE A N 1
ATOM 635 C CA . ILE A 1 82 ? -7.532 -9.708 -2.993 1.00 90.00 82 ILE A CA 1
ATOM 636 C C . ILE A 1 82 ? -7.610 -8.347 -3.703 1.00 90.00 82 ILE A C 1
ATOM 638 O O . ILE A 1 82 ? -8.551 -8.084 -4.455 1.00 90.00 82 ILE A O 1
ATOM 642 N N . LEU A 1 83 ? -6.673 -7.438 -3.426 1.00 90.25 83 LEU A N 1
ATOM 643 C CA . LEU A 1 83 ? -6.725 -6.066 -3.936 1.00 90.25 83 LEU A CA 1
ATOM 644 C C . LEU A 1 83 ? -6.243 -5.940 -5.385 1.00 90.25 83 LEU A C 1
ATOM 646 O O . LEU A 1 83 ? -6.749 -5.072 -6.094 1.00 90.25 83 LEU A O 1
ATOM 650 N N . VAL A 1 84 ? -5.291 -6.772 -5.820 1.00 88.88 84 VAL A N 1
ATOM 651 C CA . VAL A 1 84 ? -4.690 -6.695 -7.167 1.00 88.88 84 VAL A CA 1
ATOM 652 C C . VAL A 1 84 ? -5.251 -7.729 -8.144 1.00 88.88 84 VAL A C 1
ATOM 654 O O . VAL A 1 84 ? -4.928 -7.683 -9.330 1.00 88.88 84 VAL A O 1
ATOM 657 N N . SER A 1 85 ? -6.089 -8.659 -7.676 1.00 81.94 85 SER A N 1
ATOM 658 C CA . SER A 1 85 ? -6.718 -9.655 -8.545 1.00 81.94 85 SER A CA 1
ATOM 659 C C . SER A 1 85 ? -7.656 -9.001 -9.577 1.00 81.94 85 SER A C 1
ATOM 661 O O . SER A 1 85 ? -8.379 -8.050 -9.249 1.00 81.94 85 SER A O 1
ATOM 663 N N . PRO A 1 86 ? -7.673 -9.501 -10.831 1.00 70.69 86 PRO A N 1
ATOM 664 C CA . PRO A 1 86 ? -8.673 -9.117 -11.824 1.00 70.69 86 PRO A CA 1
ATOM 665 C C . PRO A 1 86 ? -10.094 -9.420 -11.322 1.00 70.69 86 PRO A C 1
ATOM 667 O O . PRO A 1 86 ? -10.288 -10.363 -10.556 1.00 70.69 86 PRO A O 1
ATOM 670 N N . ARG A 1 87 ? -11.079 -8.622 -11.749 1.00 58.75 87 ARG A N 1
ATOM 671 C CA . ARG A 1 87 ? -12.502 -8.888 -11.476 1.00 58.75 87 ARG A CA 1
ATOM 672 C C . ARG A 1 87 ? -13.029 -10.071 -12.273 1.00 58.75 87 ARG A C 1
ATOM 674 O O . ARG A 1 87 ? -12.657 -10.165 -13.462 1.00 58.75 87 ARG A O 1
#

Foldseek 3Di:
DPPDPDPDDADPVRVVVVQVVQVVVQVVQCVVLVVVCVVVVDNSPPPQWDWDDDDQWIWIAGDSDIDIDGPVPDDVVVVSCVRRDDD